Protein AF-A0A7G9YSN5-F1 (afdb_monomer)

pLDDT: mean 70.61, std 13.8, range [41.19, 89.0]

Secondary structure (DSSP, 8-state):
--------------GGGTTSTTTT--EESSSSS-EE-----SSHHHHHHHHHHHHHHHHHHGGGS------

Foldseek 3Di:
DPDDDDDDDDADQPVVCPVAPPPPDWDAQVDPPRIDRDDADPPPVRNVVVVVVSVVVVVVVVVPDDDDDDD

Structure (mmCIF, N/CA/C/O backbone):
data_AF-A0A7G9YSN5-F1
#
_entry.id   AF-A0A7G9YSN5-F1
#
loop_
_atom_site.group_PDB
_atom_site.id
_atom_site.type_symbol
_atom_site.label_atom_id
_atom_site.label_alt_id
_atom_site.label_comp_id
_atom_site.label_asym_id
_atom_site.label_entity_id
_atom_site.label_seq_id
_atom_site.pdbx_PDB_ins_code
_atom_site.Cartn_x
_atom_site.Cartn_y
_atom_site.Cartn_z
_atom_site.occupancy
_atom_site.B_iso_or_equiv
_atom_site.auth_seq_id
_atom_site.auth_comp_id
_atom_site.auth_asym_id
_atom_site.auth_atom_id
_atom_site.pdbx_PDB_model_num
ATOM 1 N N . MET A 1 1 ? -26.751 -0.533 -2.336 1.00 48.16 1 MET A N 1
ATOM 2 C CA . MET A 1 1 ? -26.229 0.754 -1.818 1.00 48.16 1 MET A CA 1
ATOM 3 C C . MET A 1 1 ? -24.899 0.441 -1.178 1.00 48.16 1 MET A C 1
ATOM 5 O O . MET A 1 1 ? -24.898 -0.530 -0.443 1.00 48.16 1 MET A O 1
ATOM 9 N N . ILE A 1 2 ? -23.819 1.168 -1.474 1.00 63.56 2 ILE A N 1
ATOM 10 C CA . ILE A 1 2 ? -22.502 0.886 -0.876 1.00 63.56 2 ILE A CA 1
ATOM 11 C C . ILE A 1 2 ? -22.560 1.140 0.641 1.00 63.56 2 ILE A C 1
ATOM 13 O O . ILE A 1 2 ? -22.858 2.265 1.033 1.00 63.56 2 ILE A O 1
ATOM 17 N N . ASP A 1 3 ? -22.222 0.198 1.527 1.00 68.75 3 ASP A N 1
ATOM 18 C CA . ASP A 1 3 ? -22.712 -1.208 1.629 1.00 68.75 3 ASP A CA 1
ATOM 19 C C 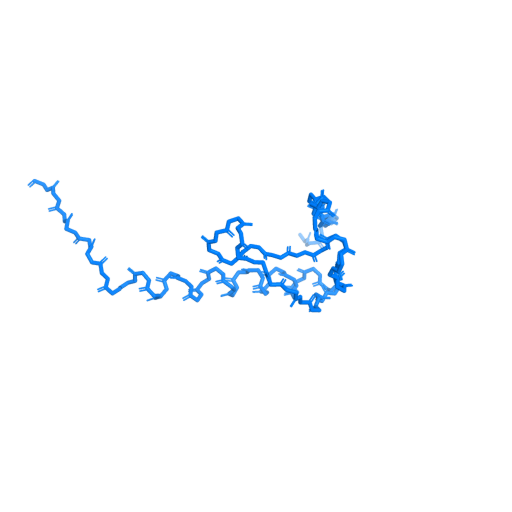. ASP A 1 3 ? -22.240 -1.919 2.917 1.00 68.75 3 ASP A C 1
ATOM 21 O O . ASP A 1 3 ? -22.884 -2.880 3.327 1.00 68.75 3 ASP A O 1
ATOM 25 N N . GLY A 1 4 ? -21.169 -1.452 3.574 1.00 81.00 4 GLY A N 1
ATOM 26 C CA . GLY A 1 4 ? -20.561 -2.123 4.742 1.00 81.00 4 GLY A CA 1
ATOM 27 C C . GLY A 1 4 ? -19.160 -2.698 4.484 1.00 81.00 4 GLY A C 1
ATOM 28 O O . GLY A 1 4 ? -18.732 -3.632 5.156 1.00 81.00 4 GLY A O 1
ATOM 29 N N . SER A 1 5 ? -18.456 -2.160 3.493 1.00 69.44 5 SER A N 1
ATOM 30 C CA . SER A 1 5 ? -17.171 -2.647 2.989 1.00 69.44 5 SER A CA 1
ATOM 31 C C . SER A 1 5 ? -16.009 -2.529 3.987 1.00 69.44 5 SER A C 1
ATOM 33 O O . SER A 1 5 ? -15.902 -1.559 4.738 1.00 69.44 5 SER A O 1
ATOM 35 N N . VAL A 1 6 ? -15.081 -3.491 3.925 1.00 68.50 6 VAL A N 1
ATOM 36 C CA . VAL A 1 6 ? -13.809 -3.489 4.664 1.00 68.50 6 VAL A CA 1
ATOM 37 C C . VAL A 1 6 ? -12.649 -3.387 3.678 1.00 68.50 6 VAL A C 1
ATOM 39 O O . VAL A 1 6 ? -12.580 -4.148 2.715 1.00 68.50 6 VAL A O 1
ATOM 42 N N . TYR A 1 7 ? -11.719 -2.476 3.956 1.00 68.62 7 TYR A N 1
ATOM 43 C CA . TYR A 1 7 ? -10.485 -2.283 3.199 1.00 68.62 7 TYR A CA 1
ATOM 44 C C . TYR A 1 7 ? -9.314 -2.761 4.056 1.00 68.62 7 TYR A C 1
ATOM 46 O O . TYR A 1 7 ? -9.159 -2.315 5.192 1.00 68.62 7 TYR A O 1
ATOM 54 N N . ARG A 1 8 ? -8.485 -3.664 3.533 1.00 67.44 8 ARG A N 1
ATOM 55 C CA . ARG A 1 8 ? -7.214 -4.030 4.160 1.00 67.44 8 ARG A CA 1
ATOM 56 C C . ARG A 1 8 ? -6.104 -3.941 3.143 1.00 67.44 8 ARG A C 1
ATOM 58 O O . ARG A 1 8 ? -6.206 -4.483 2.048 1.00 67.44 8 ARG A O 1
ATOM 65 N N . TYR A 1 9 ? -5.051 -3.271 3.566 1.00 68.81 9 TYR A N 1
ATOM 66 C CA . TYR A 1 9 ? -3.831 -3.103 2.813 1.00 68.81 9 TYR A CA 1
ATOM 67 C C . TYR A 1 9 ? -2.711 -3.786 3.605 1.00 68.81 9 TYR A C 1
ATOM 69 O O . TYR A 1 9 ? -1.999 -3.147 4.378 1.00 68.81 9 TYR A O 1
ATOM 77 N N . ASP A 1 10 ? -2.655 -5.119 3.511 1.00 67.06 10 ASP A N 1
ATOM 78 C CA . ASP A 1 10 ? -1.590 -5.916 4.123 1.00 67.06 10 ASP A CA 1
ATOM 79 C C . ASP A 1 10 ? -0.425 -6.021 3.146 1.00 67.06 10 ASP A C 1
ATOM 81 O O . ASP A 1 10 ? -0.483 -6.773 2.171 1.00 67.06 10 ASP A O 1
ATOM 85 N N . ASN A 1 11 ? 0.663 -5.326 3.446 1.00 70.19 11 ASN A N 1
ATOM 86 C CA . ASN A 1 11 ? 1.923 -5.592 2.777 1.00 70.19 11 ASN A CA 1
ATOM 87 C C . ASN A 1 11 ? 2.675 -6.693 3.515 1.00 70.19 11 ASN A C 1
ATOM 89 O O . ASN A 1 11 ? 2.787 -6.670 4.744 1.00 70.19 11 ASN A O 1
ATOM 93 N N . ARG A 1 12 ? 3.241 -7.639 2.759 1.00 74.44 12 ARG A N 1
ATOM 94 C CA . ARG A 1 12 ? 4.203 -8.586 3.317 1.00 74.44 12 ARG A CA 1
ATOM 95 C C . ARG A 1 12 ? 5.409 -7.783 3.822 1.00 74.44 12 ARG A C 1
ATOM 97 O O . ARG A 1 12 ? 6.008 -7.053 3.034 1.00 74.44 12 ARG A O 1
ATOM 104 N N . PRO A 1 13 ? 5.779 -7.888 5.109 1.00 75.88 13 PRO A N 1
ATOM 105 C CA . PRO A 1 13 ? 6.978 -7.238 5.608 1.00 75.88 13 PRO A CA 1
ATOM 106 C C . PRO A 1 13 ? 8.199 -7.911 4.974 1.00 75.88 13 PRO A C 1
ATOM 108 O O . PRO A 1 13 ? 8.602 -9.008 5.359 1.00 75.88 13 PRO A O 1
ATOM 111 N N . HIS A 1 14 ? 8.758 -7.272 3.952 1.00 85.06 14 HIS A N 1
ATOM 112 C CA . HIS A 1 14 ? 10.053 -7.627 3.393 1.00 85.06 14 HIS A CA 1
ATOM 113 C C . HIS A 1 14 ? 11.124 -6.986 4.276 1.00 85.06 14 HIS A C 1
ATOM 115 O O . HIS A 1 14 ? 11.330 -5.779 4.251 1.00 85.06 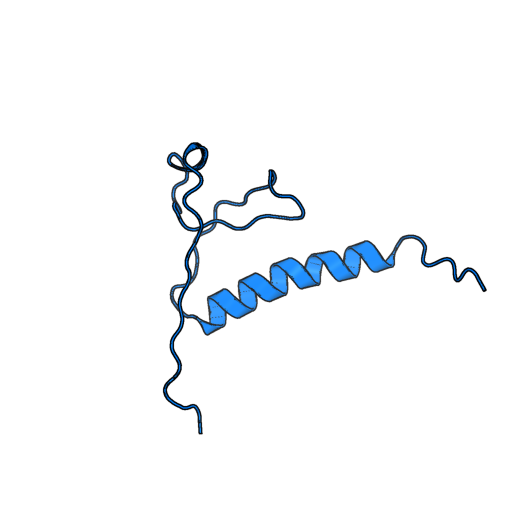14 HIS A O 1
ATOM 121 N N . GLU A 1 15 ? 11.763 -7.792 5.123 1.00 88.00 15 GLU A N 1
ATOM 122 C CA . GLU A 1 15 ? 12.708 -7.346 6.158 1.00 88.00 15 GLU A CA 1
ATOM 123 C C . GLU A 1 15 ? 13.845 -6.461 5.617 1.00 88.00 15 GLU A C 1
ATOM 125 O O . GLU A 1 15 ? 14.277 -5.517 6.279 1.00 88.00 15 GLU A O 1
ATOM 130 N N . ASN A 1 16 ? 14.284 -6.714 4.383 1.00 87.88 16 ASN A N 1
ATOM 131 C CA . ASN A 1 16 ? 15.278 -5.911 3.672 1.00 87.88 16 ASN A CA 1
ATOM 132 C C . ASN A 1 16 ? 14.790 -4.493 3.323 1.00 87.88 16 ASN A C 1
ATOM 134 O O . ASN A 1 16 ? 15.625 -3.629 3.082 1.00 87.88 16 ASN A O 1
ATOM 138 N N . LEU A 1 17 ? 13.482 -4.226 3.348 1.00 86.81 17 LEU A N 1
ATOM 139 C CA . LEU A 1 17 ? 12.866 -2.926 3.048 1.00 86.81 17 LEU A CA 1
ATOM 140 C C . LEU A 1 17 ? 12.590 -2.075 4.290 1.00 86.81 17 LEU A C 1
ATOM 142 O O . LEU A 1 17 ? 12.026 -0.993 4.178 1.00 86.81 17 LEU A O 1
ATOM 146 N N . LYS A 1 18 ? 12.998 -2.516 5.485 1.00 89.00 18 LYS A N 1
ATOM 147 C CA . LYS A 1 18 ? 12.809 -1.759 6.739 1.00 89.00 18 LYS A CA 1
ATOM 148 C C . LYS A 1 18 ? 13.432 -0.360 6.742 1.00 89.00 18 LYS A C 1
ATOM 150 O O . LYS A 1 18 ? 13.098 0.444 7.605 1.00 89.00 18 LYS A O 1
ATOM 155 N N . HIS A 1 19 ? 14.353 -0.092 5.821 1.00 88.94 19 HIS A N 1
ATOM 156 C CA . HIS A 1 19 ? 14.977 1.217 5.652 1.00 88.94 19 HIS A CA 1
ATOM 157 C C . HIS A 1 19 ? 14.100 2.210 4.869 1.00 88.94 19 HIS A C 1
ATOM 159 O O . HIS A 1 19 ? 14.378 3.406 4.920 1.00 88.94 19 HIS A O 1
ATOM 165 N N . MET A 1 20 ? 13.059 1.738 4.173 1.00 86.00 20 MET A N 1
ATOM 166 C CA . MET A 1 20 ? 12.161 2.580 3.382 1.00 86.00 20 MET A CA 1
ATOM 167 C C . MET A 1 20 ? 11.270 3.434 4.276 1.00 86.00 20 MET A C 1
ATOM 169 O O . MET A 1 20 ? 10.734 2.958 5.283 1.00 86.00 20 MET A O 1
ATOM 173 N N . LYS A 1 21 ? 11.020 4.680 3.862 1.00 85.56 21 LYS A N 1
ATOM 174 C CA . LYS A 1 21 ? 10.167 5.607 4.620 1.00 85.56 21 LYS A CA 1
ATOM 175 C C . LYS A 1 21 ? 8.726 5.098 4.731 1.00 85.56 21 LYS A C 1
ATOM 177 O O . LYS A 1 21 ? 8.063 5.349 5.733 1.00 85.56 21 LYS A O 1
ATOM 182 N N . SER A 1 22 ? 8.241 4.385 3.716 1.00 81.62 22 SER A N 1
ATOM 183 C CA . SER A 1 22 ? 6.864 3.891 3.645 1.00 81.62 22 SER A CA 1
ATOM 184 C C . SER A 1 22 ? 6.655 2.497 4.252 1.00 81.62 22 SER A C 1
ATOM 186 O O . SER A 1 22 ? 5.521 2.020 4.263 1.00 81.62 22 SER A O 1
ATOM 188 N N . TYR A 1 23 ? 7.694 1.834 4.781 1.00 82.31 23 TYR A N 1
ATOM 189 C CA . TYR A 1 23 ? 7.606 0.459 5.293 1.00 82.31 23 TYR A CA 1
ATOM 190 C C . TYR A 1 23 ? 6.465 0.268 6.326 1.00 82.31 23 TYR A C 1
ATOM 192 O O . TYR A 1 23 ? 6.329 1.077 7.245 1.00 82.31 23 TYR A O 1
ATOM 200 N N . PRO A 1 24 ? 5.651 -0.809 6.236 1.00 82.31 24 PRO A N 1
ATOM 201 C CA . PRO A 1 24 ? 5.758 -1.936 5.303 1.00 82.31 24 PRO A CA 1
ATOM 202 C C . PRO A 1 24 ? 5.137 -1.672 3.924 1.00 82.31 24 PRO A C 1
ATOM 204 O O . PRO A 1 24 ? 5.213 -2.540 3.056 1.00 82.31 24 PRO A O 1
ATOM 207 N N . LYS A 1 25 ? 4.517 -0.509 3.703 1.00 81.19 25 LYS A N 1
ATOM 208 C CA . LYS A 1 25 ? 3.823 -0.167 2.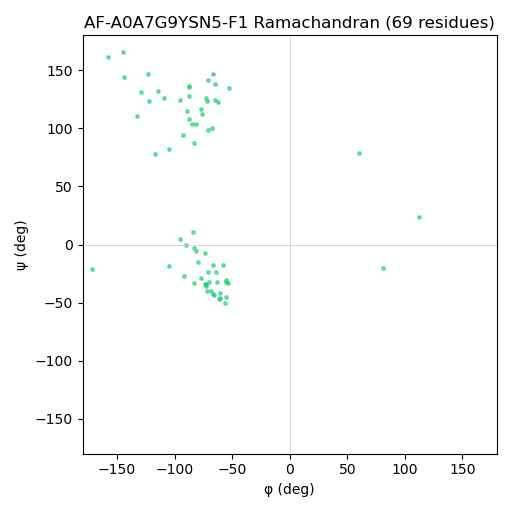459 1.00 81.19 25 LYS A CA 1
ATOM 209 C C . LYS A 1 25 ? 4.848 0.077 1.339 1.00 81.19 25 LYS A C 1
ATOM 211 O O . LYS A 1 25 ? 5.741 0.908 1.466 1.00 81.19 25 LYS A O 1
ATOM 216 N N . HIS A 1 26 ? 4.718 -0.662 0.250 1.00 84.19 26 HIS A N 1
ATOM 217 C CA . HIS A 1 26 ? 5.509 -0.567 -0.976 1.00 84.19 26 HIS A CA 1
ATOM 218 C C . HIS A 1 26 ? 4.721 -1.185 -2.142 1.00 84.19 26 HIS A C 1
ATOM 220 O O . HIS A 1 26 ? 3.788 -1.961 -1.908 1.00 84.19 26 HIS A O 1
ATOM 226 N N . PHE A 1 27 ? 5.100 -0.857 -3.377 1.00 79.69 27 PHE A N 1
ATOM 227 C CA . PHE A 1 27 ? 4.623 -1.539 -4.581 1.00 79.69 27 PHE A CA 1
ATOM 228 C C . PHE A 1 27 ? 5.796 -2.085 -5.380 1.00 79.69 27 PHE A C 1
ATOM 230 O O . PHE A 1 27 ? 6.862 -1.473 -5.417 1.00 79.69 27 PHE A O 1
ATOM 237 N N . HIS A 1 28 ? 5.546 -3.216 -6.029 1.00 80.00 28 HIS A N 1
ATOM 238 C CA . HIS A 1 28 ? 6.434 -3.804 -7.017 1.00 80.00 28 HIS A CA 1
ATOM 239 C C . HIS A 1 28 ? 6.116 -3.222 -8.394 1.00 80.00 28 HIS A C 1
ATOM 241 O O . HIS A 1 28 ? 4.961 -3.235 -8.828 1.00 80.00 28 HIS A O 1
ATOM 247 N N . ASP A 1 29 ? 7.128 -2.714 -9.082 1.00 75.94 29 ASP A N 1
ATOM 248 C CA . ASP A 1 29 ? 7.014 -2.096 -10.393 1.00 75.94 29 ASP A CA 1
ATOM 249 C C . ASP A 1 29 ? 7.546 -3.033 -11.479 1.00 75.94 29 ASP A C 1
ATOM 251 O O . ASP A 1 29 ? 8.683 -2.960 -11.928 1.00 75.94 29 ASP A O 1
ATOM 255 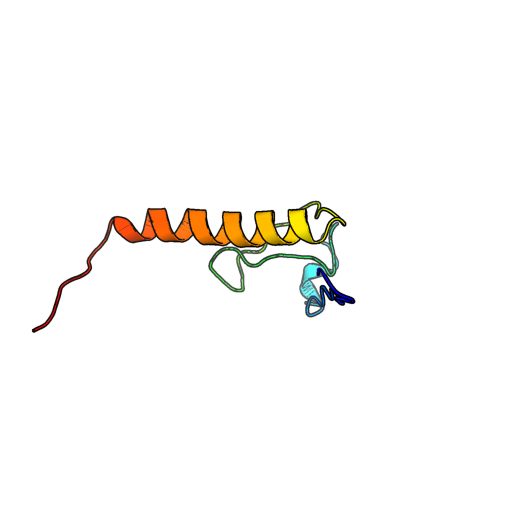N N . GLY A 1 30 ? 6.692 -3.967 -11.899 1.00 70.94 30 GLY A N 1
ATOM 256 C CA . GLY A 1 30 ? 6.999 -4.878 -13.005 1.00 70.94 30 GLY A CA 1
ATOM 257 C C . GLY A 1 30 ? 7.868 -6.086 -12.634 1.00 70.94 30 GLY A C 1
ATOM 258 O O . GLY A 1 30 ? 7.795 -7.089 -13.341 1.00 70.94 30 GLY A O 1
ATOM 259 N N . SER A 1 31 ? 8.607 -6.051 -11.521 1.00 78.38 31 SER A N 1
ATOM 260 C CA . SER A 1 31 ? 9.258 -7.227 -10.926 1.00 78.38 31 SER A CA 1
ATOM 261 C C . SER A 1 31 ? 9.263 -7.171 -9.395 1.00 78.38 31 SER A C 1
ATOM 263 O O . SER A 1 31 ? 9.016 -6.120 -8.803 1.00 78.38 31 SER A O 1
ATOM 265 N N . ASP A 1 32 ? 9.548 -8.303 -8.746 1.00 78.56 32 ASP A N 1
ATOM 266 C CA . ASP A 1 32 ? 9.622 -8.393 -7.281 1.00 78.56 32 ASP A CA 1
ATOM 267 C C . ASP A 1 32 ? 10.762 -7.529 -6.701 1.00 78.56 32 ASP A C 1
ATOM 269 O O . ASP A 1 32 ? 10.723 -7.120 -5.540 1.00 78.56 32 ASP A O 1
ATOM 273 N N . GLU A 1 33 ? 11.776 -7.227 -7.507 1.00 82.88 33 GLU A N 1
ATOM 274 C CA . GLU A 1 33 ? 12.977 -6.491 -7.118 1.00 82.88 33 GLU A CA 1
ATOM 275 C C . GLU A 1 33 ? 12.862 -4.981 -7.340 1.00 82.88 33 GLU A C 1
ATOM 277 O O . GLU A 1 33 ? 13.520 -4.218 -6.632 1.00 82.88 33 GLU A O 1
ATOM 282 N N . GLU A 1 34 ? 12.033 -4.546 -8.290 1.00 80.94 34 GLU A N 1
ATOM 283 C CA . GLU A 1 34 ? 11.820 -3.127 -8.567 1.00 80.94 34 GLU A CA 1
ATOM 284 C C . GLU A 1 34 ? 10.747 -2.588 -7.622 1.00 80.94 34 GLU A C 1
ATOM 286 O O . GLU A 1 34 ? 9.560 -2.878 -7.765 1.00 80.94 34 GLU A O 1
ATOM 291 N N . ILE A 1 35 ? 11.167 -1.841 -6.601 1.00 82.88 35 ILE A N 1
ATOM 292 C CA . ILE A 1 35 ? 10.281 -1.394 -5.527 1.00 82.88 35 ILE A CA 1
ATOM 293 C C . ILE A 1 35 ? 10.299 0.123 -5.440 1.00 82.88 35 ILE A C 1
ATOM 295 O O . ILE A 1 35 ? 11.336 0.733 -5.185 1.00 82.88 35 ILE A O 1
ATOM 299 N N . ASN A 1 36 ? 9.115 0.718 -5.557 1.00 74.69 36 ASN A N 1
ATOM 300 C CA . ASN A 1 36 ? 8.946 2.157 -5.436 1.00 74.69 36 ASN A CA 1
ATOM 301 C C . ASN A 1 36 ? 8.537 2.551 -4.012 1.00 74.69 36 ASN A C 1
ATOM 303 O O . ASN A 1 36 ? 7.508 2.107 -3.486 1.00 74.69 36 ASN A O 1
ATOM 307 N N . GLU A 1 37 ? 9.327 3.443 -3.410 1.00 72.25 37 GLU A N 1
ATOM 308 C CA . GLU A 1 37 ? 8.906 4.201 -2.234 1.00 72.25 37 GLU A CA 1
ATOM 309 C C . GLU A 1 37 ? 7.889 5.261 -2.661 1.00 72.25 37 GLU A C 1
ATOM 311 O O . GLU A 1 37 ? 8.140 6.067 -3.557 1.00 72.25 37 GLU A O 1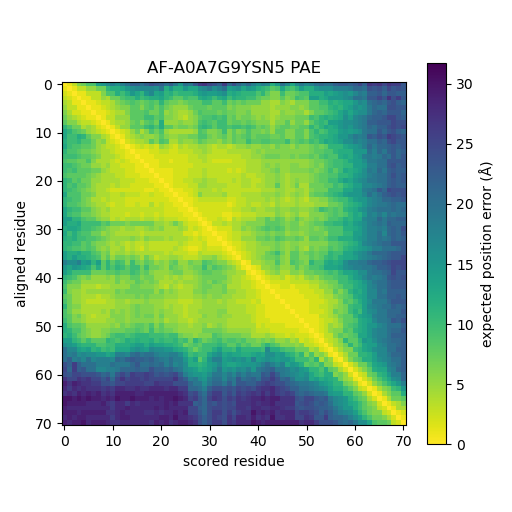
ATOM 316 N N . GLY A 1 38 ? 6.728 5.272 -2.012 1.00 69.44 38 GLY A N 1
ATOM 317 C CA . GLY A 1 38 ? 5.660 6.211 -2.328 1.00 69.44 38 GLY A CA 1
ATOM 318 C C . GLY A 1 38 ? 4.919 6.658 -1.080 1.00 69.44 38 GLY A C 1
ATOM 319 O O . GLY A 1 38 ? 4.709 5.881 -0.148 1.00 69.44 38 GLY A O 1
ATOM 320 N N . GLU A 1 39 ? 4.504 7.923 -1.062 1.00 67.75 39 GLU A N 1
ATOM 321 C CA . GLU A 1 39 ? 3.473 8.365 -0.127 1.00 67.75 39 GLU A CA 1
ATOM 322 C C . GLU A 1 39 ? 2.121 7.872 -0.640 1.00 67.75 39 GLU A C 1
ATOM 324 O O . GLU A 1 39 ? 1.639 8.281 -1.696 1.00 67.75 39 GLU A O 1
ATOM 329 N N . PHE A 1 40 ? 1.527 6.941 0.100 1.00 73.62 40 PHE A N 1
ATOM 330 C CA . PHE A 1 40 ? 0.230 6.378 -0.239 1.00 73.62 40 PHE A CA 1
ATOM 331 C C . PHE A 1 40 ? -0.884 7.223 0.363 1.00 73.62 40 PHE A C 1
ATOM 333 O O . PHE A 1 40 ? -0.825 7.599 1.533 1.00 73.62 40 PHE A O 1
ATOM 340 N N . SER A 1 41 ? -1.923 7.486 -0.428 1.00 79.88 41 SER A N 1
ATOM 341 C CA . SER A 1 41 ? -3.150 8.070 0.107 1.00 79.88 41 SER A CA 1
ATOM 342 C C . SER A 1 41 ? -3.807 7.094 1.081 1.00 79.88 41 SER A C 1
ATOM 344 O O . SER A 1 41 ? -3.901 5.901 0.804 1.00 79.88 41 SER A O 1
ATOM 346 N N . GLU A 1 42 ? -4.305 7.604 2.204 1.00 77.62 42 GLU A N 1
ATOM 347 C CA . GLU A 1 42 ? -5.110 6.817 3.144 1.00 77.62 42 GLU A CA 1
ATOM 348 C C . GLU A 1 42 ? -6.583 6.709 2.696 1.00 77.62 42 GLU A C 1
ATOM 350 O O . GLU A 1 42 ? -7.357 5.976 3.309 1.00 77.62 42 GLU A O 1
ATOM 355 N N . ASP A 1 43 ? -6.989 7.405 1.621 1.00 85.44 43 ASP A N 1
ATOM 356 C CA . ASP A 1 43 ? -8.285 7.174 0.973 1.00 85.44 43 ASP A CA 1
ATOM 357 C C . ASP A 1 43 ? -8.204 5.892 0.123 1.00 85.44 43 ASP A C 1
ATOM 359 O O . ASP A 1 43 ? -7.467 5.863 -0.872 1.00 85.44 43 ASP A O 1
ATOM 363 N N . PRO A 1 44 ? -8.991 4.844 0.441 1.00 80.56 44 PRO A N 1
ATOM 364 C CA . PRO A 1 44 ? -8.982 3.600 -0.318 1.00 80.56 44 PRO A CA 1
ATOM 365 C C . PRO A 1 44 ? -9.257 3.795 -1.808 1.00 80.56 44 PRO A C 1
ATOM 367 O O . PRO A 1 44 ? -8.718 3.066 -2.635 1.00 80.56 44 PRO A O 1
ATOM 370 N N . LYS A 1 45 ? -10.076 4.782 -2.180 1.00 83.06 45 LYS A N 1
ATOM 371 C CA . LYS A 1 45 ? -10.379 5.056 -3.589 1.00 83.06 45 LYS A CA 1
ATOM 372 C C . LYS A 1 45 ? -9.160 5.588 -4.324 1.00 83.06 45 LYS A C 1
ATOM 374 O O . LYS A 1 45 ? -8.930 5.194 -5.464 1.00 83.06 45 LYS A O 1
ATOM 379 N N . GLU A 1 46 ? -8.388 6.456 -3.682 1.00 84.25 46 GLU A N 1
ATOM 380 C CA . GLU A 1 46 ? -7.163 7.003 -4.262 1.00 84.25 46 GLU A CA 1
ATOM 381 C C . GLU A 1 46 ? -6.056 5.949 -4.324 1.00 84.25 46 GLU A C 1
ATOM 383 O O . GLU A 1 46 ? -5.391 5.836 -5.350 1.00 84.25 46 GLU A O 1
ATOM 388 N N . ILE A 1 47 ? -5.913 5.106 -3.293 1.00 80.06 47 ILE A N 1
ATOM 389 C CA . ILE A 1 47 ? -4.965 3.979 -3.317 1.00 80.06 47 ILE A CA 1
ATOM 390 C C . ILE A 1 47 ? -5.298 3.002 -4.451 1.00 80.06 47 ILE A C 1
ATOM 392 O O . ILE A 1 47 ? -4.407 2.561 -5.172 1.00 80.06 47 ILE A O 1
ATOM 396 N N . LEU A 1 48 ? -6.587 2.706 -4.660 1.00 80.31 48 LEU A N 1
ATOM 397 C CA . LEU A 1 48 ? -7.035 1.832 -5.741 1.00 80.31 48 LEU A CA 1
ATOM 398 C C . LEU A 1 48 ? -6.767 2.469 -7.105 1.00 80.31 48 LEU A C 1
ATOM 400 O O . LEU A 1 48 ? -6.285 1.793 -8.009 1.00 80.31 48 LEU A O 1
ATOM 404 N N . ARG A 1 49 ? -7.036 3.770 -7.265 1.00 82.88 49 ARG A N 1
ATOM 405 C CA . ARG A 1 49 ? -6.713 4.494 -8.503 1.00 82.88 49 ARG A CA 1
ATOM 406 C C . ARG A 1 49 ? -5.221 4.474 -8.795 1.00 82.88 49 ARG A C 1
ATOM 408 O O . ARG A 1 49 ? -4.860 4.186 -9.928 1.00 82.88 49 ARG A O 1
ATOM 415 N N . ALA A 1 50 ? -4.381 4.743 -7.799 1.00 77.25 50 ALA A N 1
ATOM 416 C CA . ALA A 1 50 ? -2.930 4.711 -7.945 1.00 77.25 50 ALA A CA 1
ATOM 417 C C . ALA A 1 50 ? -2.442 3.309 -8.338 1.00 77.25 50 ALA A C 1
ATOM 419 O O . ALA A 1 50 ? -1.706 3.174 -9.313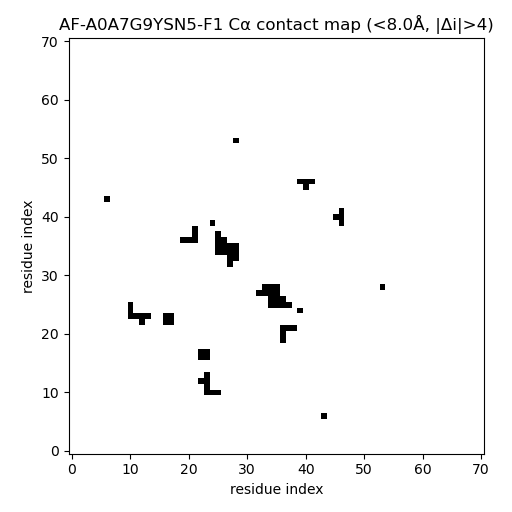 1.00 77.25 50 ALA A O 1
ATOM 420 N N . PHE A 1 51 ? -2.937 2.269 -7.658 1.00 74.56 51 PHE A N 1
ATOM 421 C CA . PHE A 1 51 ? -2.647 0.877 -7.997 1.00 74.56 51 PHE A CA 1
ATOM 422 C C . PHE A 1 51 ? -3.017 0.562 -9.451 1.00 74.56 51 PHE A C 1
ATOM 424 O O . PHE A 1 51 ? -2.194 0.064 -10.213 1.00 74.56 51 PHE A O 1
ATOM 431 N N . PHE A 1 52 ? -4.235 0.894 -9.885 1.00 75.44 52 PHE A N 1
ATOM 432 C CA . PHE A 1 52 ? -4.663 0.621 -11.258 1.00 75.44 52 PHE A CA 1
ATOM 433 C C . PHE A 1 52 ? -3.957 1.488 -12.305 1.00 75.44 52 PHE A C 1
ATOM 435 O O . PHE A 1 52 ? -3.751 1.016 -13.422 1.00 75.44 52 PHE A O 1
ATOM 442 N N . ALA A 1 53 ? -3.597 2.731 -11.984 1.00 72.69 53 ALA A N 1
ATOM 443 C CA . ALA A 1 53 ? -2.856 3.612 -12.883 1.00 72.69 53 ALA A CA 1
ATOM 444 C C . ALA A 1 53 ? -1.441 3.079 -13.145 1.00 72.69 53 ALA A C 1
ATOM 446 O O . ALA A 1 53 ? -1.020 3.026 -14.302 1.00 72.69 53 ALA A O 1
ATOM 447 N N . ASP A 1 54 ? -0.762 2.609 -12.096 1.00 65.19 54 ASP A N 1
ATOM 448 C CA . ASP A 1 54 ? 0.538 1.945 -12.201 1.00 65.19 54 ASP A CA 1
ATOM 449 C C . ASP A 1 54 ? 0.478 0.739 -13.160 1.00 65.19 54 ASP A C 1
ATOM 451 O O . ASP A 1 54 ? 1.277 0.623 -14.091 1.00 65.19 54 ASP A O 1
ATOM 455 N N . HIS A 1 55 ? -0.554 -0.101 -13.039 1.00 62.19 55 HIS A N 1
ATOM 456 C CA . HIS A 1 55 ? -0.729 -1.270 -13.908 1.00 62.19 55 HIS A CA 1
ATOM 457 C C . HIS A 1 55 ? -1.164 -0.912 -15.345 1.00 62.19 55 HIS A C 1
ATOM 459 O O . HIS A 1 55 ? -0.774 -1.582 -16.303 1.00 62.19 55 HIS A O 1
ATOM 465 N N . GLN A 1 56 ? -1.974 0.136 -15.540 1.00 58.56 56 GLN A N 1
ATOM 466 C CA . GLN A 1 56 ? 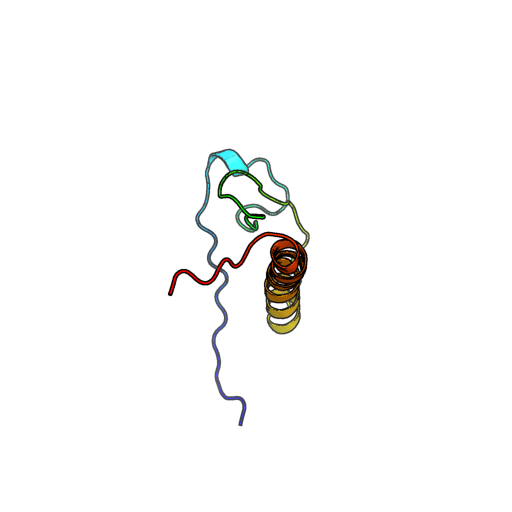-2.449 0.545 -16.872 1.00 58.56 56 GLN A CA 1
ATOM 467 C C . GLN A 1 56 ? -1.366 1.218 -17.720 1.00 58.56 56 GLN A C 1
ATOM 469 O O . GLN A 1 56 ? -1.334 0.994 -18.931 1.00 58.56 56 GLN A O 1
ATOM 474 N N . SER A 1 57 ? -0.456 1.974 -17.099 1.00 55.03 57 SER A N 1
ATOM 475 C CA . SER A 1 57 ? 0.732 2.532 -17.764 1.00 55.03 57 SER A CA 1
ATOM 476 C C . SER A 1 57 ? 1.577 1.442 -18.450 1.00 55.03 57 SER A C 1
ATOM 478 O O . SER A 1 57 ? 2.165 1.656 -19.508 1.00 55.03 57 SER A O 1
ATOM 480 N N . LYS A 1 58 ? 1.573 0.222 -17.902 1.00 53.47 58 LYS A N 1
ATOM 481 C CA . LYS A 1 58 ? 2.389 -0.903 -18.385 1.00 53.47 58 LYS A CA 1
ATOM 482 C C . LYS A 1 58 ? 1.746 -1.649 -19.559 1.00 53.47 58 LYS A C 1
ATOM 484 O O . LYS A 1 58 ? 2.440 -2.068 -20.483 1.00 53.47 58 LYS A O 1
ATOM 489 N N . ASN A 1 59 ? 0.415 -1.738 -19.595 1.00 50.91 59 ASN A N 1
ATOM 490 C CA . ASN A 1 59 ? -0.309 -2.375 -20.705 1.00 50.91 59 ASN A CA 1
ATOM 491 C C . ASN A 1 59 ? -0.285 -1.561 -22.010 1.00 50.91 59 ASN A C 1
ATOM 493 O O . ASN A 1 59 ? -0.447 -2.131 -23.089 1.00 50.91 59 ASN A O 1
ATOM 497 N N . SER A 1 60 ? -0.082 -0.243 -21.947 1.00 47.84 60 SER A N 1
ATOM 498 C CA . SER A 1 60 ? 0.110 0.574 -23.153 1.00 47.84 60 SER A CA 1
ATOM 499 C C . SER A 1 60 ? 1.519 0.420 -23.741 1.00 47.84 60 SER A C 1
ATOM 501 O O . SER A 1 60 ? 1.659 0.484 -24.961 1.00 47.84 60 SER A O 1
ATOM 503 N N . SER A 1 61 ? 2.528 0.133 -22.907 1.00 45.12 61 SER A N 1
ATOM 504 C CA . SER A 1 61 ? 3.909 -0.155 -23.331 1.00 45.12 61 SER A CA 1
ATOM 505 C C . SER A 1 61 ? 4.047 -1.534 -24.000 1.00 45.12 61 SER A C 1
ATOM 507 O O . SER A 1 61 ? 4.728 -1.677 -25.012 1.00 45.12 61 SER A O 1
ATOM 509 N N . LEU A 1 62 ? 3.299 -2.543 -23.533 1.00 46.03 62 LEU A N 1
ATOM 510 C CA . LEU A 1 62 ? 3.272 -3.885 -24.142 1.00 46.03 62 LEU A CA 1
ATOM 511 C C . LEU A 1 62 ? 2.513 -3.959 -25.478 1.00 46.03 62 LEU A C 1
ATOM 513 O O . LEU A 1 62 ? 2.558 -4.974 -26.169 1.00 46.03 62 LEU A O 1
ATOM 517 N N . ARG A 1 63 ? 1.832 -2.885 -25.891 1.00 44.00 63 ARG A N 1
ATOM 518 C CA . ARG A 1 63 ? 1.088 -2.838 -27.158 1.00 44.00 63 ARG A CA 1
ATOM 519 C C . ARG A 1 63 ? 1.960 -2.479 -28.372 1.00 44.00 63 ARG A C 1
ATOM 521 O O . ARG A 1 63 ? 1.417 -2.202 -29.441 1.00 44.00 63 ARG A O 1
ATOM 528 N N . GLY A 1 64 ? 3.284 -2.468 -28.197 1.00 47.44 64 GLY A N 1
ATOM 529 C CA . GLY A 1 64 ? 4.275 -2.182 -29.235 1.00 47.44 64 GLY A CA 1
ATOM 530 C C . GLY A 1 64 ? 5.029 -3.396 -29.784 1.00 47.44 64 GLY A C 1
ATOM 531 O O . GLY A 1 64 ? 5.559 -3.294 -30.886 1.00 47.44 64 GLY A O 1
ATOM 532 N N . GLU A 1 65 ? 5.062 -4.544 -29.098 1.00 47.81 65 GLU A N 1
ATOM 533 C CA . GLU A 1 65 ? 5.877 -5.680 -29.547 1.00 47.81 65 GLU A CA 1
ATOM 534 C C . GLU A 1 65 ? 5.118 -7.017 -29.528 1.00 47.81 65 GLU A C 1
ATOM 536 O O . GLU A 1 65 ? 4.827 -7.597 -28.490 1.00 47.81 65 GLU A O 1
ATOM 541 N N . ASN A 1 66 ? 4.856 -7.510 -30.744 1.00 48.50 66 ASN A N 1
ATOM 542 C CA . ASN A 1 66 ? 4.699 -8.919 -31.115 1.00 48.5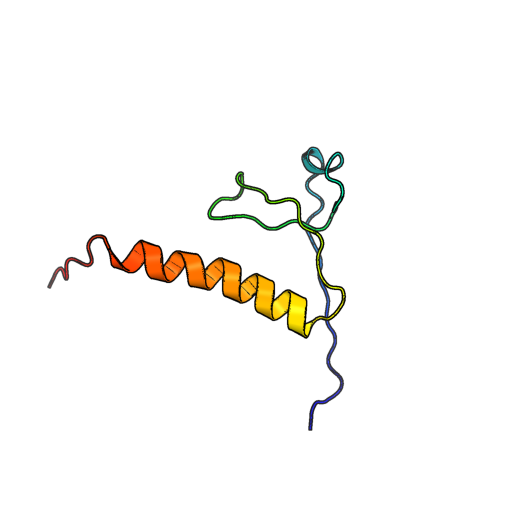0 66 ASN A CA 1
ATOM 543 C C . ASN A 1 66 ? 3.576 -9.728 -30.439 1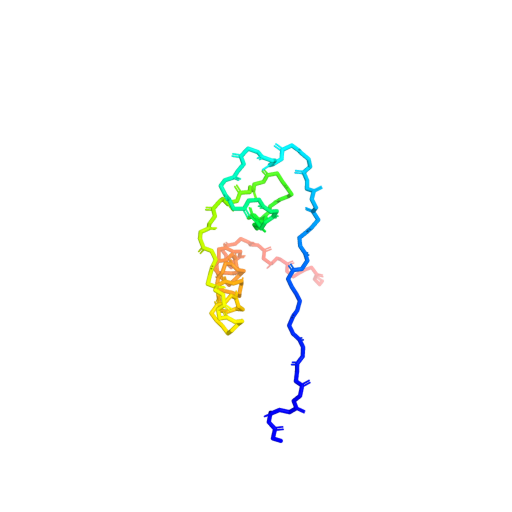.00 48.50 66 ASN A C 1
ATOM 545 O O . ASN A 1 66 ? 3.827 -10.637 -29.654 1.00 48.50 66 ASN A O 1
ATOM 549 N N . TYR A 1 67 ? 2.343 -9.538 -30.918 1.00 41.19 67 TYR A N 1
ATOM 550 C CA . TYR A 1 67 ? 1.379 -10.642 -30.987 1.00 41.19 67 TYR A CA 1
ATOM 551 C C . TYR A 1 67 ? 1.491 -11.276 -32.382 1.00 41.19 67 TYR A C 1
ATOM 553 O O . TYR A 1 67 ? 0.913 -10.769 -33.345 1.00 41.19 67 TYR A O 1
ATOM 561 N N . LYS A 1 68 ? 2.295 -12.336 -32.527 1.00 46.44 68 LYS A N 1
ATOM 562 C CA . LYS A 1 68 ? 2.191 -13.224 -33.693 1.00 46.44 68 LYS A CA 1
ATOM 563 C C . LYS A 1 68 ? 1.180 -14.315 -33.358 1.00 46.44 68 LYS A C 1
ATOM 565 O O . LYS A 1 68 ? 1.366 -15.074 -32.416 1.00 46.44 68 LYS A O 1
ATOM 570 N N . ASP A 1 69 ? 0.079 -14.285 -34.099 1.00 48.00 69 ASP A N 1
ATOM 571 C CA . ASP A 1 69 ? -0.983 -15.287 -34.120 1.00 48.00 69 ASP A CA 1
ATOM 572 C C . ASP A 1 69 ? -0.441 -16.545 -34.814 1.00 48.00 69 ASP A C 1
ATOM 574 O O . ASP A 1 69 ? -0.368 -16.584 -36.042 1.00 48.00 69 ASP A O 1
ATOM 578 N N . ASP A 1 70 ? -0.006 -17.531 -34.029 1.00 51.81 70 ASP A N 1
ATOM 579 C CA . ASP A 1 70 ? 0.316 -18.869 -34.529 1.00 51.81 70 ASP A CA 1
ATOM 580 C C . ASP A 1 70 ? -0.987 -19.683 -34.622 1.00 51.81 70 ASP A C 1
ATOM 582 O O . ASP A 1 70 ? -1.391 -20.381 -33.686 1.00 51.81 70 ASP A O 1
ATOM 586 N N . ARG A 1 71 ? -1.654 -19.549 -35.773 1.00 50.81 71 ARG A N 1
ATOM 587 C CA . ARG A 1 71 ? -2.651 -20.492 -36.294 1.00 50.81 71 ARG A CA 1
ATOM 588 C C . ARG A 1 71 ? -2.031 -21.409 -37.337 1.00 50.81 71 ARG A C 1
ATOM 590 O O . ARG A 1 71 ? -1.237 -20.905 -38.161 1.00 50.81 71 ARG A O 1
#

Radius of gyration: 16.33 Å; Cα contacts (8 Å, |Δi|>4): 37; chains: 1; bounding box: 42×29×43 Å

Organism: NCBI:txid2759912

Sequence (71 aa):
MIDGSVYRYDNRPHENLKHMKSYPKHFHDGSDEEINEGEFSEDPKEILRAFFADHQSKNSSLRGENYKDDR

Mean predicted aligned error: 10.75 Å

Solvent-accessible surface area (backbone atoms only — not comparable to full-atom values): 4880 Å² total; per-residue (Å²): 122,101,78,82,84,84,89,81,87,83,54,77,74,56,76,90,45,68,83,45,93,38,54,58,51,70,46,63,62,93,40,93,83,40,67,50,83,56,90,74,59,90,49,68,68,55,39,50,50,51,56,51,49,62,56,51,62,52,59,62,62,60,72,76,66,82,88,77,85,87,124

InterPro domains:
  IPR045397 Toxin TumE-like [PF20126] (5-56)